Protein AF-A0A6L2Q060-F1 (afdb_monomer_lite)

Radius of gyration: 25.54 Å; chains: 1; bounding box: 63×36×59 Å

Organism: Coptotermes formosanus (NCBI:txid36987)

InterPro domains:
  IPR001849 Pleckstrin homology domain [PF16457] (23-66)

Structure (mmCIF, N/CA/C/O backbone):
data_AF-A0A6L2Q060-F1
#
_entry.id   AF-A0A6L2Q060-F1
#
loop_
_atom_site.group_PDB
_atom_site.id
_atom_site.type_symbol
_atom_site.label_atom_id
_atom_site.label_alt_id
_atom_site.label_comp_id
_atom_site.label_asym_id
_atom_site.label_entity_id
_atom_site.label_seq_id
_atom_site.pdbx_PDB_ins_code
_atom_site.Cartn_x
_atom_site.Cartn_y
_atom_site.Cartn_z
_atom_site.occupancy
_atom_site.B_iso_or_equiv
_atom_site.auth_seq_id
_atom_site.auth_comp_id
_atom_site.auth_asym_id
_atom_site.auth_atom_id
_atom_site.pdbx_PDB_model_num
ATOM 1 N N . MET A 1 1 ? -18.629 -21.836 11.565 1.00 33.31 1 MET A N 1
ATOM 2 C CA . MET A 1 1 ? -17.819 -20.764 10.954 1.00 33.31 1 MET A CA 1
ATOM 3 C C . MET A 1 1 ? -18.350 -19.472 11.546 1.00 33.31 1 MET A C 1
ATOM 5 O O . MET A 1 1 ? -19.387 -18.996 11.113 1.00 33.31 1 MET A O 1
ATOM 9 N N . THR A 1 2 ? -17.767 -19.044 12.663 1.00 30.55 2 THR A N 1
ATOM 10 C CA . THR A 1 2 ? -18.271 -17.930 13.478 1.00 30.55 2 THR A CA 1
ATOM 11 C C . THR A 1 2 ? -17.903 -16.628 12.783 1.00 30.55 2 THR A C 1
ATOM 13 O O . THR A 1 2 ? -16.720 -16.360 12.590 1.00 30.55 2 THR A O 1
ATOM 16 N N . ARG A 1 3 ? -18.904 -15.863 12.344 1.00 37.38 3 ARG A N 1
ATOM 17 C CA . ARG A 1 3 ? -18.705 -14.520 11.801 1.00 37.38 3 ARG A CA 1
ATOM 18 C C . ARG A 1 3 ? -18.615 -13.546 12.977 1.00 37.38 3 ARG A C 1
ATOM 20 O O . ARG A 1 3 ? -19.437 -13.601 13.884 1.00 37.38 3 ARG A O 1
ATOM 27 N N . ILE A 1 4 ? -17.583 -12.710 12.988 1.00 40.44 4 ILE A N 1
ATOM 28 C CA . ILE A 1 4 ? -17.475 -11.554 13.884 1.00 40.44 4 ILE A CA 1
ATOM 29 C C . ILE A 1 4 ? -17.832 -10.349 13.009 1.00 40.44 4 ILE A C 1
ATOM 31 O O . ILE A 1 4 ? -17.289 -10.202 11.918 1.00 40.44 4 ILE A O 1
ATOM 35 N N . GLY A 1 5 ? -18.821 -9.556 13.409 1.00 43.53 5 GLY A N 1
ATOM 36 C CA . GLY A 1 5 ? -19.190 -8.327 12.705 1.00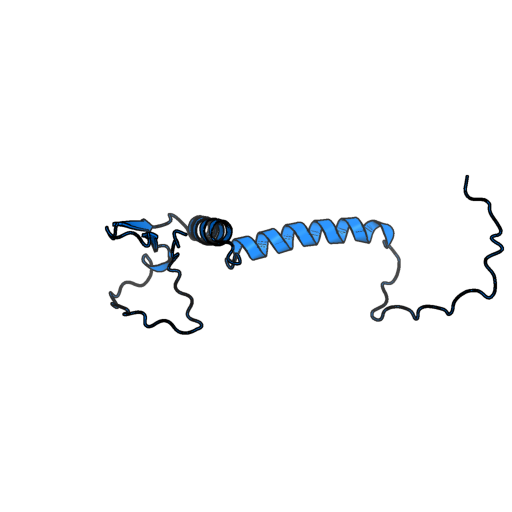 43.53 5 GLY A CA 1
ATOM 37 C C . GLY A 1 5 ? -18.512 -7.135 13.368 1.00 43.53 5 GLY A C 1
ATOM 38 O O . GLY A 1 5 ? -18.599 -6.994 14.586 1.00 43.53 5 GLY A O 1
ATOM 39 N N . VAL A 1 6 ? -17.840 -6.289 12.586 1.00 39.81 6 VAL A N 1
ATOM 40 C CA . VAL A 1 6 ? -17.331 -4.987 13.046 1.00 39.81 6 VAL A CA 1
ATOM 41 C C . VAL A 1 6 ? -18.235 -3.918 12.456 1.00 39.81 6 VAL A C 1
ATOM 43 O O . VAL A 1 6 ? -18.269 -3.739 11.240 1.00 39.81 6 VAL A O 1
ATOM 46 N N . GLU A 1 7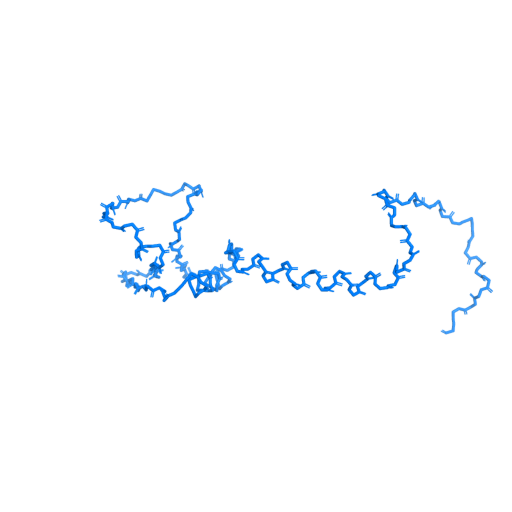 ? -18.996 -3.229 13.302 1.00 49.53 7 GLU A N 1
ATOM 47 C CA . GLU A 1 7 ? -19.812 -2.093 12.875 1.00 49.53 7 GLU A CA 1
ATOM 48 C C . GLU A 1 7 ? -18.971 -0.812 12.925 1.00 49.53 7 GLU A C 1
ATOM 50 O O . GLU A 1 7 ? -18.783 -0.214 13.984 1.00 49.53 7 GLU A O 1
ATOM 55 N N . THR A 1 8 ? -18.467 -0.378 11.769 1.00 39.22 8 THR A N 1
ATOM 56 C CA . THR A 1 8 ? -17.931 0.973 11.567 1.00 39.22 8 THR A CA 1
ATOM 57 C C . THR A 1 8 ? -18.857 1.762 10.654 1.00 39.22 8 THR A C 1
ATOM 59 O O . THR A 1 8 ? -19.342 1.285 9.628 1.00 39.22 8 THR A O 1
ATOM 62 N N . GLY A 1 9 ? -19.144 3.000 11.050 1.00 39.06 9 GLY A N 1
ATOM 63 C CA . GLY A 1 9 ? -20.001 3.907 10.302 1.00 39.06 9 GLY A CA 1
ATOM 64 C C . GLY A 1 9 ? -19.325 4.445 9.045 1.00 39.06 9 GLY A C 1
ATOM 65 O O . GLY A 1 9 ? -18.974 5.617 9.017 1.00 39.06 9 GLY A O 1
ATOM 66 N N . ILE A 1 10 ? -19.210 3.633 7.992 1.00 38.56 10 ILE A N 1
ATOM 67 C CA . ILE A 1 10 ? -19.071 4.117 6.613 1.00 38.56 10 ILE A CA 1
ATOM 68 C C . ILE A 1 10 ? -20.030 3.316 5.732 1.00 38.56 10 ILE A C 1
ATOM 70 O O . ILE A 1 10 ? -19.851 2.139 5.437 1.00 38.56 10 ILE A O 1
ATOM 74 N N . CYS A 1 11 ? -21.105 3.995 5.346 1.00 32.00 11 CYS A N 1
ATOM 75 C CA . CYS A 1 11 ? -22.155 3.489 4.482 1.00 32.00 11 CYS A CA 1
ATOM 76 C C . CYS A 1 11 ? -21.607 3.259 3.068 1.00 32.00 11 CYS A C 1
ATOM 78 O O . CYS A 1 11 ? -21.270 4.222 2.379 1.00 32.00 11 CYS A O 1
ATOM 80 N N . SER A 1 12 ? -21.571 2.005 2.616 1.00 34.66 12 SER A N 1
ATOM 81 C CA . SER A 1 12 ? -21.785 1.630 1.214 1.00 34.66 12 SER A CA 1
ATOM 82 C C . SER A 1 12 ? -22.181 0.154 1.126 1.00 34.66 12 SER A C 1
ATOM 84 O O . SER A 1 12 ? -21.438 -0.720 1.552 1.00 34.66 12 SER A O 1
ATOM 86 N N . CYS A 1 13 ? -23.353 -0.083 0.531 1.00 28.47 13 CYS A N 1
ATOM 87 C CA . CYS A 1 13 ? -23.932 -1.378 0.150 1.00 28.47 13 CYS A CA 1
ATOM 88 C C . CYS A 1 13 ? -24.637 -2.198 1.253 1.00 28.47 13 CYS A C 1
ATOM 90 O O . CYS A 1 13 ? -24.129 -3.189 1.759 1.00 28.47 13 CYS A O 1
ATOM 92 N N . GLY A 1 14 ? -25.901 -1.830 1.493 1.00 30.62 14 GLY A N 1
ATOM 93 C CA . GLY A 1 14 ? -27.027 -2.772 1.455 1.00 30.62 14 GLY A CA 1
ATOM 94 C C . GLY A 1 14 ? -27.071 -3.892 2.493 1.00 30.62 14 GLY A C 1
ATOM 95 O O . GLY A 1 14 ? -27.057 -5.058 2.114 1.00 30.62 14 GLY A O 1
ATOM 96 N N . VAL A 1 15 ? -27.254 -3.540 3.764 1.00 31.11 15 VAL A N 1
ATOM 97 C CA . VAL A 1 15 ? -27.958 -4.371 4.754 1.00 31.11 15 VAL A CA 1
ATOM 98 C C . VAL A 1 15 ? -28.790 -3.404 5.599 1.00 31.11 15 VAL A C 1
ATOM 100 O O . VAL A 1 15 ? -28.297 -2.337 5.953 1.00 31.11 15 VAL A O 1
ATOM 103 N N . ASP A 1 16 ? -30.068 -3.694 5.837 1.00 30.48 16 ASP A N 1
ATOM 104 C CA . ASP A 1 16 ? -30.965 -2.810 6.589 1.00 30.48 16 ASP A CA 1
ATOM 105 C C . ASP A 1 16 ? -30.449 -2.590 8.024 1.00 30.48 16 ASP A C 1
ATOM 107 O O . ASP A 1 16 ? -30.506 -3.488 8.862 1.00 30.48 16 ASP A O 1
ATOM 111 N N . VAL A 1 17 ? -29.951 -1.380 8.315 1.00 41.44 17 VAL A N 1
ATOM 112 C CA . VAL A 1 17 ? -29.429 -0.982 9.634 1.00 41.44 17 VAL A CA 1
ATOM 113 C C . VAL A 1 17 ? -30.373 0.036 10.277 1.00 41.44 17 VAL A C 1
ATOM 115 O O . VAL A 1 17 ? -30.490 1.185 9.840 1.00 41.44 17 VAL A O 1
ATOM 118 N N . LEU A 1 18 ? -31.053 -0.372 11.352 1.00 33.59 18 LEU A N 1
ATOM 119 C CA . LEU A 1 18 ? -31.929 0.496 12.141 1.00 33.59 18 LEU A CA 1
ATOM 120 C C . LEU A 1 18 ? -31.099 1.474 12.994 1.00 33.59 18 LEU A C 1
ATOM 122 O O . LEU A 1 18 ? -30.700 1.192 14.120 1.00 33.59 18 LEU A O 1
ATOM 126 N N . SER A 1 19 ? -30.867 2.670 12.453 1.00 38.06 19 SER A N 1
ATOM 127 C CA . SER A 1 19 ?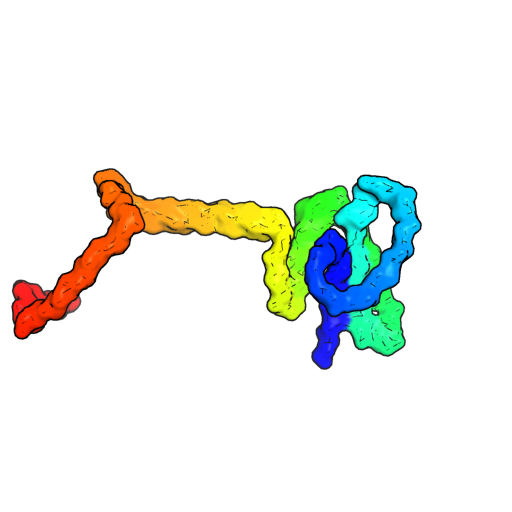 -30.193 3.777 13.138 1.00 38.06 19 SER A CA 1
ATOM 128 C C . SER A 1 19 ? -31.084 4.402 14.227 1.00 38.06 19 SER A C 1
ATOM 130 O O . SER A 1 19 ? -32.017 5.153 13.931 1.00 38.06 19 SER A O 1
ATOM 132 N N . ARG A 1 20 ? -30.784 4.161 15.512 1.00 36.94 20 ARG A N 1
ATOM 133 C CA . ARG A 1 20 ? -31.259 5.031 16.606 1.00 36.94 20 ARG A CA 1
ATOM 134 C C . ARG A 1 20 ? -30.346 6.253 16.703 1.00 36.94 20 ARG A C 1
ATOM 136 O O . ARG A 1 20 ? -29.256 6.193 17.260 1.00 36.94 20 ARG A O 1
ATOM 143 N N . ARG A 1 21 ? -30.813 7.390 16.180 1.00 43.44 21 ARG A N 1
ATOM 144 C CA . ARG A 1 21 ? -30.146 8.691 16.338 1.00 43.44 21 ARG A CA 1
ATOM 145 C C . ARG A 1 21 ? -30.290 9.192 17.779 1.00 43.44 21 ARG A C 1
ATOM 147 O O . ARG A 1 21 ? -31.335 9.728 18.138 1.00 43.44 21 ARG A O 1
ATOM 154 N N . ILE A 1 22 ? -29.231 9.082 18.577 1.00 40.75 22 ILE A N 1
ATOM 155 C CA . ILE A 1 22 ? -29.044 9.887 19.791 1.00 40.75 22 ILE A CA 1
ATOM 156 C C . ILE A 1 22 ? -28.014 10.975 19.482 1.00 40.75 22 ILE A C 1
ATOM 158 O O . ILE A 1 22 ? -26.888 10.715 19.072 1.00 40.75 22 ILE A O 1
ATOM 162 N N . GLY A 1 23 ? -28.453 12.228 19.591 1.00 39.19 23 GLY A N 1
ATOM 163 C CA . GLY A 1 23 ? -27.647 13.399 19.279 1.00 39.19 23 GLY A CA 1
ATOM 164 C C . GLY A 1 23 ? -26.655 13.732 20.391 1.00 39.19 23 GLY A C 1
ATOM 165 O O . GLY A 1 23 ? -27.072 14.142 21.468 1.00 39.19 23 GLY A O 1
ATOM 166 N N . ARG A 1 24 ? -25.352 13.628 20.095 1.00 36.09 24 ARG A N 1
ATOM 167 C CA . ARG A 1 24 ? -24.238 14.396 20.699 1.00 36.09 24 ARG A CA 1
ATOM 168 C C . ARG A 1 24 ? -22.967 14.167 19.857 1.00 36.09 24 ARG A C 1
ATOM 170 O O . ARG A 1 24 ? -22.540 13.041 19.671 1.00 36.09 24 ARG A O 1
ATOM 177 N N . LYS A 1 25 ? -22.408 15.223 19.259 1.00 43.75 25 LYS A N 1
ATOM 178 C CA . LYS A 1 25 ? -21.587 15.147 18.026 1.00 43.75 25 LYS A CA 1
ATOM 179 C C . LYS A 1 25 ? -20.074 14.862 18.174 1.00 43.75 25 LYS A C 1
ATOM 181 O O . LYS A 1 25 ? -19.360 15.138 17.223 1.00 43.75 25 LYS A O 1
ATOM 186 N N . THR A 1 26 ? -19.549 14.340 19.284 1.00 51.12 26 THR A N 1
ATOM 187 C CA . THR A 1 26 ? -18.073 14.173 19.400 1.00 51.12 26 THR A CA 1
ATOM 188 C C . THR A 1 26 ? -17.594 12.839 19.965 1.00 51.12 26 THR A C 1
ATOM 190 O O . THR A 1 26 ? -16.539 12.372 19.568 1.00 51.12 26 THR A O 1
ATOM 193 N N . THR A 1 27 ? -18.354 12.177 20.837 1.00 49.97 27 THR A N 1
ATOM 194 C CA . THR A 1 27 ? -17.893 10.944 21.512 1.00 49.97 27 THR A CA 1
ATOM 195 C C . THR A 1 27 ? -18.287 9.657 20.782 1.00 49.97 27 THR A C 1
ATOM 197 O O . THR A 1 27 ? -17.661 8.624 20.972 1.00 49.97 27 THR A O 1
ATOM 200 N N . HIS A 1 28 ? -19.314 9.704 19.928 1.00 58.94 28 HIS A N 1
ATOM 201 C CA . HIS A 1 28 ? -19.817 8.519 19.221 1.00 58.94 28 HIS A CA 1
ATOM 202 C C . HIS A 1 28 ? -18.961 8.090 18.019 1.00 58.94 28 HIS A C 1
ATOM 204 O O . HIS A 1 28 ? -19.211 7.025 17.473 1.00 58.94 28 HIS A O 1
ATOM 210 N N . GLN A 1 29 ? -17.984 8.895 17.590 1.00 73.50 29 GLN A N 1
ATOM 211 C CA . GLN A 1 29 ? -17.154 8.573 16.419 1.00 73.50 29 GLN A CA 1
ATOM 212 C C . GLN A 1 29 ? -16.064 7.535 16.720 1.00 73.50 29 GLN A C 1
ATOM 214 O O . GLN A 1 29 ? -15.609 6.872 15.801 1.00 73.50 29 GLN A O 1
ATOM 219 N N . LEU A 1 30 ? -15.695 7.370 17.995 1.00 85.38 30 LEU A N 1
ATOM 220 C CA . LEU A 1 30 ? -14.661 6.434 18.457 1.00 85.38 30 LEU A CA 1
ATOM 221 C C . LEU A 1 30 ? -15.246 5.182 19.130 1.00 85.38 30 LEU A C 1
ATOM 223 O O . LEU A 1 30 ? -14.515 4.372 19.698 1.00 85.38 30 LEU A O 1
ATOM 227 N N . ALA A 1 31 ? -16.573 5.050 19.136 1.00 88.75 31 ALA A N 1
ATOM 228 C CA . ALA A 1 31 ? -17.252 3.914 19.736 1.00 88.75 31 ALA A CA 1
ATOM 229 C C . ALA A 1 31 ? -17.450 2.805 18.698 1.00 88.75 31 ALA A C 1
ATOM 231 O O . ALA A 1 31 ? -17.885 3.078 17.581 1.00 88.75 31 ALA A O 1
ATOM 232 N N . PHE A 1 32 ? -17.173 1.561 19.079 1.00 87.06 32 PHE A N 1
ATOM 233 C CA . PHE A 1 32 ? -17.438 0.376 18.264 1.00 87.06 32 PHE A CA 1
ATOM 234 C C . PHE A 1 32 ? -17.921 -0.768 19.152 1.00 87.06 32 PHE A C 1
ATOM 236 O O . PHE A 1 32 ? -17.623 -0.807 20.346 1.00 87.06 32 PHE A O 1
ATOM 243 N N . SER A 1 33 ? -18.674 -1.700 18.575 1.00 87.75 33 SER A N 1
ATOM 244 C CA . SER A 1 33 ? -19.154 -2.885 19.281 1.00 87.75 33 SER A CA 1
ATOM 245 C C . SER A 1 33 ? -18.723 -4.143 18.548 1.00 87.75 33 SER A C 1
ATOM 247 O O . SER A 1 33 ? -18.710 -4.180 17.316 1.00 87.75 33 SER A O 1
ATOM 249 N N . LEU A 1 34 ? -18.365 -5.173 19.308 1.00 86.56 34 LEU A N 1
ATOM 250 C CA . LEU A 1 34 ? -18.092 -6.503 18.783 1.00 86.56 34 LEU A CA 1
ATOM 251 C C . LEU A 1 34 ? -19.295 -7.385 19.054 1.00 86.56 34 LEU A C 1
ATOM 253 O O . LEU A 1 34 ? -19.654 -7.616 20.209 1.00 86.56 34 LEU A O 1
ATOM 257 N N . THR A 1 35 ? -19.894 -7.898 17.987 1.00 85.62 35 THR A N 1
ATOM 258 C CA . THR A 1 35 ? -21.006 -8.841 18.076 1.00 85.62 35 THR A CA 1
ATOM 259 C C . THR A 1 35 ? -20.554 -10.211 17.589 1.00 85.62 35 THR A C 1
ATOM 261 O O . THR A 1 35 ? -19.939 -10.357 16.527 1.00 85.62 35 THR A O 1
ATOM 264 N N . LEU A 1 36 ? -20.826 -11.228 18.406 1.00 78.44 36 LEU A N 1
ATOM 265 C CA . LEU A 1 36 ? -20.654 -12.626 18.030 1.00 78.44 36 LEU A CA 1
ATOM 266 C C . LEU A 1 36 ? -21.982 -13.166 17.507 1.00 78.44 36 LEU A C 1
ATOM 268 O O . LEU A 1 36 ? -23.023 -12.972 18.129 1.00 78.44 36 LEU A O 1
ATOM 272 N N . ASP A 1 37 ? -21.924 -13.919 16.414 1.00 71.06 37 ASP A N 1
ATOM 273 C CA . ASP A 1 37 ? -23.081 -14.544 15.752 1.00 71.06 37 ASP A CA 1
ATOM 274 C C . ASP A 1 37 ? -23.619 -15.782 16.524 1.00 71.06 37 ASP A C 1
ATOM 276 O O . ASP A 1 37 ? -24.028 -16.789 15.947 1.00 71.06 37 ASP A O 1
ATOM 280 N N . SER A 1 38 ? -23.520 -15.762 17.858 1.00 68.38 38 SER A N 1
ATOM 281 C CA . SER A 1 38 ? -23.890 -16.854 18.766 1.00 68.38 38 SER A CA 1
ATOM 282 C C . SER A 1 38 ? -25.338 -16.712 19.255 1.00 68.38 38 SER A C 1
ATOM 284 O O . SER A 1 38 ? -25.883 -15.614 19.308 1.00 68.38 38 SER A O 1
ATOM 286 N N . VAL A 1 39 ? -25.954 -17.832 19.656 1.00 60.03 39 VAL A N 1
ATOM 287 C CA . VAL A 1 39 ? -27.347 -17.896 20.154 1.00 60.03 39 VAL A CA 1
ATOM 288 C C . VAL A 1 39 ? -27.571 -16.998 21.381 1.00 60.03 39 VAL A C 1
ATOM 290 O O . VAL A 1 39 ? -28.675 -16.502 21.594 1.00 60.03 39 VAL A O 1
ATOM 293 N N . GLU A 1 40 ? -26.520 -16.738 22.156 1.00 63.38 40 GLU A N 1
ATOM 294 C CA . GLU A 1 40 ? -26.500 -15.690 23.172 1.00 63.38 40 GLU A CA 1
ATOM 295 C C . GLU A 1 40 ? -25.813 -14.462 22.570 1.00 63.38 40 GLU A C 1
ATOM 297 O O . GLU A 1 40 ? -24.595 -14.449 22.371 1.00 63.38 40 GLU A O 1
ATOM 302 N N . VAL A 1 41 ? -26.613 -13.449 22.231 1.00 63.47 41 VAL A N 1
ATOM 303 C CA . VAL A 1 41 ? -26.137 -12.170 21.694 1.00 63.47 41 VAL A CA 1
ATOM 304 C C . VAL A 1 41 ? -25.459 -11.405 22.825 1.00 63.47 41 VAL A C 1
ATOM 306 O O . VAL A 1 41 ? -26.091 -10.641 23.553 1.00 63.47 41 VAL A O 1
ATOM 309 N N . THR A 1 42 ? -24.167 -11.649 23.005 1.00 73.19 42 THR A N 1
ATOM 310 C CA . THR A 1 42 ? -23.306 -10.831 23.853 1.00 73.19 42 THR A CA 1
ATOM 311 C C . THR A 1 42 ? -22.566 -9.851 22.950 1.00 73.19 42 THR A C 1
ATOM 313 O O . THR A 1 42 ? -21.714 -10.233 22.148 1.00 73.19 42 THR A O 1
ATOM 316 N N . SER A 1 43 ? -22.959 -8.579 23.018 1.00 81.19 43 SER A N 1
ATOM 317 C CA . SER A 1 43 ? -22.223 -7.482 22.395 1.00 81.19 43 SER A CA 1
ATOM 318 C C . SER A 1 43 ? -21.211 -6.929 23.391 1.00 81.19 43 SER A C 1
ATOM 320 O O . SER A 1 43 ? -21.491 -6.840 24.590 1.00 81.19 43 SER A O 1
ATOM 322 N N . LEU A 1 44 ? -20.028 -6.567 22.904 1.00 86.31 44 LEU A N 1
ATOM 323 C CA . LEU A 1 44 ? -19.005 -5.920 23.712 1.00 86.31 44 LEU A CA 1
ATOM 324 C C . LEU A 1 44 ? -18.744 -4.521 23.171 1.00 86.31 44 LEU A C 1
ATOM 326 O O . LEU A 1 44 ? -18.196 -4.369 22.082 1.00 86.31 44 LEU A O 1
ATOM 330 N N . ASP A 1 45 ? -19.149 -3.519 23.946 1.00 89.56 45 ASP A N 1
ATOM 331 C CA . ASP A 1 45 ? -19.079 -2.117 23.554 1.00 89.56 45 ASP A CA 1
ATOM 332 C C . ASP A 1 45 ? -17.778 -1.482 24.045 1.00 89.56 45 ASP A C 1
ATOM 334 O O . ASP A 1 45 ? -17.440 -1.532 25.231 1.00 89.56 45 ASP A O 1
ATOM 338 N N . PHE A 1 46 ? -17.068 -0.838 23.127 1.00 88.75 46 PHE A N 1
ATOM 339 C CA . PHE A 1 46 ? -15.816 -0.147 23.383 1.00 88.75 46 PHE A CA 1
ATOM 340 C C . PHE A 1 46 ? -15.904 1.311 22.946 1.00 88.75 46 PHE A C 1
ATOM 342 O O . PHE A 1 46 ? -16.644 1.673 22.031 1.00 88.75 46 PHE A O 1
ATOM 349 N N . VAL A 1 47 ? -15.100 2.152 23.593 1.00 90.19 47 VAL A N 1
ATOM 350 C CA . VAL A 1 47 ? -14.838 3.527 23.165 1.00 90.19 47 VAL A CA 1
ATOM 351 C C . VAL A 1 47 ? -13.330 3.693 23.126 1.00 90.19 47 VAL A C 1
ATOM 353 O O . VAL A 1 47 ? -12.672 3.596 24.164 1.00 90.19 47 VAL A O 1
ATOM 356 N N . ALA A 1 48 ? -12.781 3.894 21.932 1.00 90.06 48 ALA A N 1
ATOM 357 C CA . ALA A 1 48 ? -11.358 4.127 21.769 1.00 90.06 48 ALA A CA 1
ATOM 358 C C . ALA A 1 48 ? -10.958 5.480 22.396 1.00 90.06 48 ALA A C 1
ATOM 360 O O . ALA A 1 48 ? -11.746 6.431 22.374 1.00 90.06 48 ALA A O 1
ATOM 361 N N . PRO A 1 49 ? -9.748 5.576 22.973 1.00 89.94 49 PRO A N 1
ATOM 362 C CA . PRO A 1 49 ? -9.251 6.808 23.584 1.00 89.94 49 PRO A CA 1
ATOM 363 C C . PRO A 1 49 ? -8.939 7.903 22.554 1.00 89.94 49 PRO A C 1
ATOM 365 O O . PRO A 1 49 ? -9.042 9.086 22.878 1.00 89.94 49 PRO A O 1
ATOM 368 N N . ASP A 1 50 ? -8.585 7.515 21.329 1.00 89.50 50 ASP A N 1
ATOM 369 C CA . ASP A 1 50 ? -8.248 8.393 20.213 1.00 89.50 50 ASP A CA 1
ATOM 370 C C . ASP A 1 50 ? -8.536 7.704 18.862 1.00 89.50 50 ASP A C 1
ATOM 372 O O . ASP A 1 50 ? -8.907 6.526 18.810 1.00 89.50 50 ASP A O 1
ATOM 376 N N . GLU A 1 51 ? -8.419 8.474 17.777 1.00 90.06 51 GLU A N 1
ATOM 377 C CA . GLU A 1 51 ? -8.695 8.041 16.398 1.00 90.06 51 GLU A CA 1
ATOM 378 C C . GLU A 1 51 ? -7.701 6.981 15.907 1.00 90.06 51 GLU A C 1
ATOM 380 O O . GLU A 1 51 ? -8.112 6.010 15.284 1.00 90.06 51 GLU A O 1
ATOM 385 N N . GLN A 1 52 ? -6.420 7.094 16.266 1.00 91.69 52 GLN A N 1
ATOM 386 C CA . GLN A 1 52 ? -5.401 6.119 15.869 1.00 91.69 52 GLN A CA 1
ATOM 387 C C . GLN A 1 52 ? -5.683 4.739 16.477 1.00 91.69 52 GLN A C 1
ATOM 389 O O . GLN A 1 52 ? -5.632 3.717 15.794 1.00 91.69 52 GLN A O 1
ATOM 394 N N . VAL A 1 53 ? -6.027 4.689 17.765 1.00 93.06 53 VAL A N 1
ATOM 395 C CA . VAL A 1 53 ? -6.383 3.437 18.435 1.00 93.06 53 VAL A CA 1
ATOM 396 C C . VAL A 1 53 ? -7.665 2.854 17.838 1.00 93.06 53 VAL A C 1
ATOM 398 O O . VAL A 1 53 ? -7.748 1.640 17.659 1.00 93.06 53 VAL A O 1
ATOM 401 N N . PHE A 1 54 ? -8.653 3.688 17.505 1.00 92.56 54 PHE A N 1
ATOM 402 C CA . PHE A 1 54 ? -9.860 3.241 16.805 1.00 92.56 54 PHE A CA 1
ATOM 403 C C . PHE A 1 54 ? -9.532 2.589 15.452 1.00 92.56 54 PHE A C 1
ATOM 405 O O . PHE A 1 54 ? -9.992 1.479 15.169 1.00 92.56 54 PHE A O 1
ATOM 412 N N . ASP A 1 55 ? -8.691 3.241 14.656 1.00 92.44 55 ASP A N 1
ATOM 413 C CA . ASP A 1 55 ? -8.236 2.764 13.352 1.00 92.44 55 ASP A CA 1
ATOM 414 C C . ASP A 1 55 ? -7.517 1.411 13.470 1.00 92.44 55 ASP A C 1
ATOM 416 O O . ASP A 1 55 ? -7.881 0.452 12.788 1.00 92.44 55 ASP A O 1
ATOM 420 N N . TYR A 1 56 ? -6.596 1.263 14.428 1.00 94.12 56 TYR A N 1
ATOM 421 C CA . TYR A 1 56 ? -5.909 -0.009 14.679 1.00 94.12 56 TYR A CA 1
ATOM 422 C C . TYR A 1 56 ? -6.836 -1.135 15.133 1.00 94.12 56 TYR A C 1
ATOM 424 O O . TYR A 1 56 ? -6.660 -2.281 14.713 1.00 94.12 56 TYR A O 1
ATOM 432 N N . TRP A 1 57 ? -7.830 -0.845 15.977 1.00 94.12 57 TRP A N 1
ATOM 433 C CA . TRP A 1 57 ? -8.808 -1.857 16.377 1.00 94.12 57 TRP A CA 1
ATOM 434 C C . TRP A 1 57 ? -9.640 -2.320 15.186 1.00 94.12 57 TRP A C 1
ATOM 436 O O . TRP A 1 57 ? -9.759 -3.521 14.944 1.00 94.12 57 TRP A O 1
ATOM 446 N N . THR A 1 58 ? -10.209 -1.378 14.438 1.00 91.06 58 THR A N 1
ATOM 447 C CA . THR A 1 58 ? -11.112 -1.691 13.327 1.00 91.06 58 THR A CA 1
ATOM 448 C C . THR A 1 58 ? -10.387 -2.427 12.204 1.00 91.06 58 THR A C 1
ATOM 450 O O . THR A 1 58 ? -10.887 -3.448 11.726 1.00 91.06 58 THR A O 1
ATOM 453 N N . ASP A 1 59 ? -9.173 -2.007 11.851 1.00 93.62 59 ASP A N 1
ATOM 454 C CA . ASP A 1 59 ? -8.350 -2.702 10.865 1.00 93.62 59 ASP A CA 1
ATOM 455 C C . ASP A 1 59 ? -7.831 -4.047 11.360 1.00 93.62 59 ASP A C 1
ATOM 457 O O . ASP A 1 59 ? -7.877 -5.026 10.615 1.00 93.62 59 ASP A O 1
ATOM 461 N N . GLY A 1 60 ? -7.409 -4.140 12.622 1.00 94.06 60 GLY A N 1
ATOM 462 C CA . GLY A 1 60 ? -6.970 -5.400 13.214 1.00 94.06 60 GLY A CA 1
ATOM 463 C C . GLY A 1 60 ? -8.071 -6.459 13.179 1.00 94.06 60 GLY A C 1
ATOM 464 O O . GLY A 1 60 ? -7.831 -7.601 12.785 1.00 94.06 60 GLY A O 1
ATOM 465 N N . ILE A 1 61 ? -9.307 -6.085 13.520 1.00 91.69 61 ILE A N 1
ATOM 466 C CA . ILE A 1 61 ? -10.432 -7.022 13.463 1.00 91.69 61 ILE A CA 1
ATOM 467 C C . ILE A 1 61 ? -10.819 -7.330 12.009 1.00 91.69 61 ILE A C 1
ATOM 469 O O . ILE A 1 61 ? -11.080 -8.491 11.692 1.00 91.69 61 ILE A O 1
ATOM 473 N N . ASN A 1 62 ? -10.797 -6.345 11.104 1.00 91.62 62 ASN A N 1
ATOM 474 C CA . ASN A 1 62 ? -10.998 -6.594 9.674 1.00 91.62 62 ASN A CA 1
ATOM 475 C C . ASN A 1 62 ? -9.975 -7.599 9.127 1.00 91.62 62 ASN A C 1
ATOM 477 O O . ASN A 1 62 ? -10.365 -8.543 8.442 1.00 91.62 62 ASN A O 1
ATOM 481 N N . ALA A 1 63 ? -8.701 -7.474 9.498 1.00 93.81 63 ALA A N 1
ATOM 482 C CA . ALA A 1 63 ? -7.653 -8.409 9.106 1.00 93.81 63 ALA A CA 1
ATOM 483 C C . ALA A 1 63 ? -7.902 -9.825 9.653 1.00 93.81 63 ALA A C 1
ATOM 485 O O . ALA A 1 63 ? -7.776 -10.799 8.909 1.00 93.81 63 ALA A O 1
ATOM 486 N N . LEU A 1 64 ? -8.327 -9.957 10.917 1.00 92.81 64 LEU A N 1
ATOM 487 C CA . LEU A 1 64 ? -8.696 -11.253 11.509 1.00 92.81 64 LEU A CA 1
ATOM 488 C C . LEU A 1 64 ? -9.884 -11.914 10.797 1.00 92.81 64 LEU A C 1
ATOM 490 O O . LEU A 1 64 ? -9.972 -13.141 10.740 1.00 92.81 64 LEU A O 1
ATOM 494 N N . LEU A 1 65 ? -10.785 -11.108 10.240 1.00 89.69 65 LEU A N 1
ATOM 495 C CA . LEU A 1 65 ? -11.928 -11.558 9.449 1.00 89.69 65 LEU A CA 1
ATOM 496 C C . LEU A 1 65 ? -11.588 -11.837 7.979 1.00 89.69 65 LEU A C 1
ATOM 498 O O . LEU A 1 65 ? -12.438 -12.342 7.246 1.00 89.69 65 LEU A O 1
ATOM 502 N N . GLY A 1 66 ? -10.366 -11.519 7.543 1.00 90.44 66 GLY A N 1
ATOM 503 C CA . GLY A 1 66 ? -9.951 -11.589 6.142 1.00 90.44 66 GLY A CA 1
ATOM 504 C C . GLY A 1 66 ? -10.520 -10.465 5.269 1.00 90.44 66 GLY A C 1
ATOM 505 O O . GLY A 1 66 ? -10.458 -10.550 4.043 1.00 90.44 66 GLY A O 1
ATOM 506 N N . ASN A 1 67 ? -11.078 -9.422 5.881 1.00 91.19 67 ASN A N 1
ATOM 507 C CA . ASN A 1 67 ? -11.533 -8.220 5.198 1.00 91.19 67 ASN A CA 1
ATOM 508 C C . ASN A 1 67 ? -10.361 -7.267 4.943 1.00 91.19 67 ASN A C 1
ATOM 510 O O . ASN A 1 67 ? -9.311 -7.329 5.584 1.00 91.19 67 ASN A O 1
ATOM 514 N N . LYS A 1 68 ? -10.558 -6.341 4.003 1.00 91.69 68 LYS A N 1
ATOM 515 C CA . LYS A 1 68 ? -9.583 -5.288 3.724 1.00 91.69 68 LYS A CA 1
ATOM 516 C C . LYS A 1 68 ? -9.530 -4.292 4.893 1.00 91.69 68 LYS A C 1
ATOM 518 O O . LYS A 1 68 ? -10.573 -3.892 5.400 1.00 91.69 68 LYS A O 1
ATOM 523 N N . MET A 1 69 ? -8.321 -3.881 5.266 1.00 92.12 69 MET A N 1
ATOM 524 C CA . MET A 1 69 ? -8.065 -2.756 6.172 1.00 92.12 69 MET A CA 1
ATOM 525 C C . MET A 1 69 ? -8.313 -1.437 5.423 1.00 92.12 69 MET A C 1
ATOM 527 O O . MET A 1 69 ? -7.874 -1.292 4.278 1.00 92.12 69 MET A O 1
ATOM 531 N N . LEU A 1 70 ? -9.076 -0.522 6.017 1.00 87.69 70 LEU A N 1
ATOM 532 C CA . LEU A 1 70 ? -9.613 0.669 5.343 1.00 87.69 70 LEU A CA 1
ATOM 533 C C . LEU A 1 70 ? -9.310 1.976 6.080 1.00 87.69 70 LEU A C 1
ATOM 535 O O . LEU A 1 70 ? -9.711 3.031 5.588 1.00 87.69 70 LEU A O 1
ATOM 539 N N . SER A 1 71 ? -8.665 1.923 7.246 1.00 92.25 71 SER A N 1
ATOM 540 C CA . SER A 1 71 ? -8.378 3.137 8.000 1.00 92.25 71 SER A CA 1
ATOM 541 C C . SER A 1 71 ? -7.331 4.022 7.328 1.00 92.25 71 SER A C 1
ATOM 543 O O . SER A 1 71 ? -6.550 3.587 6.472 1.00 92.25 71 SER A O 1
ATOM 545 N N . LYS A 1 72 ? -7.296 5.278 7.776 1.00 92.69 72 LYS A N 1
ATOM 546 C CA . LYS A 1 72 ? -6.289 6.246 7.354 1.00 92.69 72 LYS A CA 1
ATOM 547 C C . LYS A 1 72 ? -4.898 5.842 7.840 1.00 92.69 72 LYS A C 1
ATOM 549 O O . LYS A 1 72 ? -3.933 6.018 7.103 1.00 92.69 72 LYS A O 1
ATOM 554 N N . GLU A 1 73 ? -4.789 5.282 9.044 1.00 94.00 73 GLU A N 1
ATOM 555 C CA . GLU A 1 73 ? -3.503 4.820 9.576 1.00 94.00 73 GLU A CA 1
ATOM 556 C C . GLU A 1 73 ? -2.900 3.705 8.715 1.00 94.00 73 GLU A C 1
ATOM 558 O O . GLU A 1 73 ? -1.720 3.772 8.380 1.00 94.00 73 GLU A O 1
ATOM 563 N N . THR A 1 74 ? -3.711 2.753 8.238 1.00 94.94 74 THR A N 1
ATOM 564 C CA . THR A 1 74 ? -3.231 1.734 7.289 1.00 94.94 74 THR A CA 1
ATOM 565 C C . THR A 1 74 ? -2.730 2.353 5.983 1.00 94.94 74 THR A C 1
ATOM 567 O O . THR A 1 74 ? -1.711 1.915 5.449 1.00 94.94 74 THR A O 1
ATOM 570 N N . GLU A 1 75 ? -3.431 3.352 5.441 1.00 95.88 75 GLU A N 1
ATOM 571 C CA . GLU A 1 75 ? -3.004 4.042 4.217 1.00 95.88 75 GLU A CA 1
ATOM 572 C C . GLU A 1 75 ? -1.677 4.787 4.421 1.00 95.88 75 GLU A C 1
ATOM 574 O O . GLU A 1 75 ? -0.763 4.634 3.609 1.00 95.88 75 GLU A O 1
ATOM 579 N N . ASN A 1 76 ? -1.536 5.514 5.533 1.00 96.69 76 ASN A N 1
ATOM 580 C CA . ASN A 1 76 ? -0.313 6.238 5.889 1.00 96.69 76 ASN A CA 1
ATOM 581 C C . ASN A 1 76 ? 0.883 5.291 6.075 1.00 96.69 76 ASN A C 1
ATOM 583 O O . ASN A 1 76 ? 1.982 5.559 5.575 1.00 96.69 76 ASN A O 1
ATOM 587 N N . ASP A 1 77 ? 0.679 4.183 6.791 1.00 96.00 77 ASP A N 1
ATOM 588 C CA . ASP A 1 77 ? 1.714 3.176 7.021 1.00 96.00 77 ASP A CA 1
ATOM 589 C C . ASP A 1 77 ? 2.134 2.534 5.695 1.00 96.00 77 ASP A C 1
ATOM 591 O O . ASP A 1 77 ? 3.327 2.408 5.403 1.00 96.00 77 ASP A O 1
ATOM 595 N N . LEU A 1 78 ? 1.162 2.190 4.844 1.00 96.69 78 LEU A N 1
ATOM 596 C CA . LEU A 1 78 ? 1.416 1.633 3.520 1.00 96.69 78 LEU A CA 1
ATOM 597 C C . LEU A 1 78 ? 2.208 2.606 2.639 1.00 96.69 78 LEU A C 1
ATOM 599 O O . LEU A 1 78 ? 3.199 2.203 2.029 1.00 96.69 78 LEU A O 1
ATOM 603 N N . GLU A 1 79 ? 1.806 3.875 2.582 1.00 97.31 79 GLU A N 1
ATOM 604 C CA . GLU A 1 79 ? 2.512 4.908 1.822 1.00 97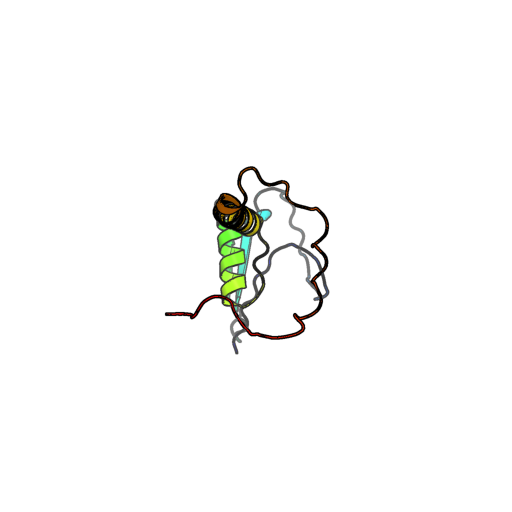.31 79 GLU A CA 1
ATOM 605 C C . GLU A 1 79 ? 3.952 5.069 2.317 1.00 97.31 79 GLU A C 1
ATOM 607 O O . GLU A 1 79 ? 4.888 5.087 1.515 1.00 97.31 79 GLU A O 1
ATOM 612 N N . THR A 1 80 ? 4.149 5.128 3.634 1.00 96.94 80 THR A N 1
ATOM 613 C CA . THR A 1 80 ? 5.473 5.289 4.244 1.00 96.94 80 THR A CA 1
ATOM 614 C C . THR A 1 80 ? 6.397 4.128 3.882 1.00 96.94 80 THR A C 1
ATOM 616 O O . THR A 1 80 ? 7.529 4.343 3.431 1.00 96.94 80 THR A O 1
ATOM 619 N N . LEU A 1 81 ? 5.911 2.893 4.029 1.00 97.81 81 LEU A N 1
ATOM 620 C CA . LEU A 1 81 ? 6.678 1.684 3.730 1.00 97.81 81 LEU A CA 1
ATOM 621 C C . LEU A 1 81 ? 7.003 1.574 2.236 1.00 97.81 81 LEU A C 1
ATOM 623 O O . LEU A 1 81 ? 8.156 1.329 1.871 1.00 97.81 81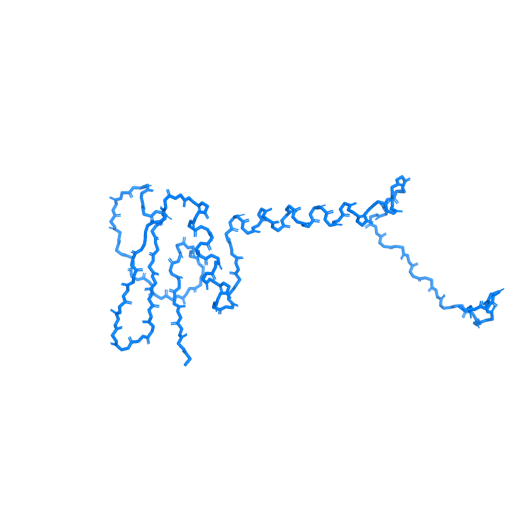 LEU A O 1
ATOM 627 N N . LEU A 1 82 ? 6.015 1.805 1.368 1.00 97.69 82 LEU A N 1
ATOM 628 C CA . LEU A 1 82 ? 6.204 1.745 -0.081 1.00 97.69 82 LEU A CA 1
ATOM 629 C C . LEU A 1 82 ? 7.117 2.861 -0.589 1.00 97.69 82 LEU A C 1
ATOM 631 O O . LEU A 1 82 ? 7.959 2.615 -1.449 1.00 97.69 82 L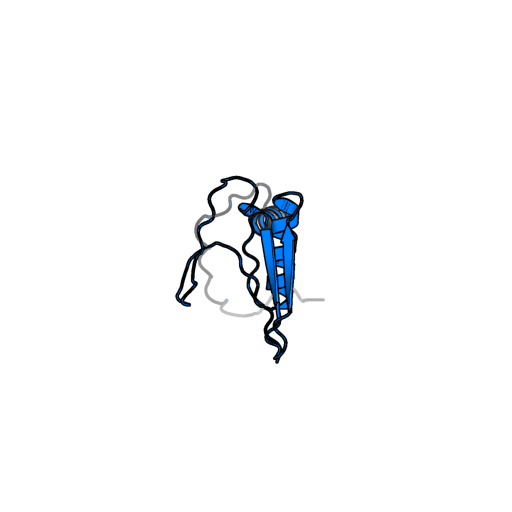EU A O 1
ATOM 635 N N . SER A 1 83 ? 6.998 4.075 -0.048 1.00 97.25 83 SER A N 1
ATOM 636 C CA . SER A 1 83 ? 7.857 5.205 -0.414 1.00 97.25 83 SER A CA 1
ATOM 637 C C . SER A 1 83 ? 9.327 4.879 -0.167 1.00 97.25 83 SER A C 1
ATOM 639 O O . SER A 1 83 ? 10.177 5.157 -1.014 1.00 97.25 83 SER A O 1
ATOM 641 N N . MET A 1 84 ? 9.636 4.260 0.975 1.00 97.38 84 MET A N 1
ATOM 642 C CA . MET A 1 84 ? 10.995 3.828 1.288 1.00 97.38 84 MET A CA 1
ATOM 643 C C . MET A 1 84 ? 11.473 2.712 0.347 1.00 97.38 84 MET A C 1
ATOM 645 O O . MET A 1 84 ? 12.575 2.823 -0.188 1.00 97.38 84 MET A O 1
ATOM 649 N N . ASP A 1 85 ? 10.661 1.674 0.108 1.00 97.00 85 ASP A N 1
ATOM 650 C CA . ASP A 1 85 ? 11.037 0.554 -0.773 1.00 97.00 85 ASP A CA 1
ATOM 651 C C . ASP A 1 85 ? 11.321 1.029 -2.204 1.00 97.00 85 ASP A C 1
ATOM 653 O O . ASP A 1 85 ? 12.350 0.695 -2.791 1.00 97.00 85 ASP A O 1
ATOM 657 N N . ILE A 1 86 ? 10.451 1.884 -2.748 1.00 95.94 86 ILE A N 1
ATOM 658 C CA . ILE A 1 86 ? 10.614 2.449 -4.091 1.00 95.94 86 ILE A CA 1
ATOM 659 C C . ILE A 1 86 ? 11.888 3.292 -4.164 1.00 95.94 86 ILE A C 1
ATOM 661 O O . ILE A 1 86 ? 12.664 3.134 -5.104 1.00 95.94 86 ILE A O 1
ATOM 665 N N . LYS A 1 87 ? 12.152 4.150 -3.170 1.00 94.50 87 LYS A N 1
ATOM 666 C CA . LYS A 1 87 ? 13.382 4.959 -3.137 1.00 94.50 87 LYS A CA 1
ATOM 667 C C . LYS A 1 87 ? 14.638 4.092 -3.145 1.00 94.50 87 LYS A C 1
ATOM 669 O O . LYS A 1 87 ? 15.574 4.429 -3.859 1.00 94.50 87 LYS A O 1
ATOM 674 N N . LEU A 1 88 ? 14.652 2.981 -2.404 1.00 96.12 88 LEU A N 1
ATOM 675 C CA . LEU A 1 88 ? 15.785 2.051 -2.397 1.00 96.12 88 LEU A CA 1
ATOM 676 C C . LEU A 1 88 ? 15.998 1.401 -3.769 1.00 96.12 88 LEU A C 1
ATOM 678 O O . LEU A 1 88 ? 17.133 1.321 -4.226 1.00 96.12 88 LEU A O 1
ATOM 682 N N . ARG A 1 89 ? 14.922 0.995 -4.455 1.00 92.25 89 ARG A N 1
ATOM 683 C CA . ARG A 1 89 ? 15.011 0.438 -5.818 1.00 92.25 89 ARG A CA 1
ATOM 684 C C . ARG A 1 89 ? 15.467 1.460 -6.857 1.00 92.25 89 ARG A C 1
ATOM 686 O O . ARG A 1 89 ? 16.079 1.085 -7.849 1.00 92.25 89 ARG A O 1
ATOM 693 N N . LEU A 1 90 ? 15.159 2.738 -6.649 1.00 93.69 90 LEU A N 1
ATOM 694 C CA . LEU A 1 90 ? 15.546 3.816 -7.559 1.00 93.69 90 LEU A CA 1
ATOM 695 C C . LEU A 1 90 ? 17.000 4.274 -7.388 1.00 93.69 90 LEU A C 1
ATOM 697 O O . LEU A 1 90 ? 17.464 5.052 -8.218 1.00 93.69 90 LEU A O 1
ATOM 701 N N . LEU A 1 91 ? 17.733 3.783 -6.380 1.00 94.94 91 LEU A N 1
ATOM 702 C CA . LEU A 1 91 ? 19.162 4.089 -6.231 1.00 94.94 91 LEU A CA 1
ATOM 703 C C . LEU A 1 91 ? 19.978 3.636 -7.453 1.00 94.94 91 LEU A C 1
ATOM 705 O O . LEU A 1 91 ? 20.888 4.342 -7.871 1.00 94.94 91 LEU A O 1
ATOM 709 N N . ASP A 1 92 ? 19.607 2.518 -8.085 1.00 90.12 92 ASP A N 1
ATOM 710 C CA . ASP A 1 92 ? 20.275 2.018 -9.299 1.00 90.12 92 ASP A CA 1
ATOM 711 C C . ASP A 1 92 ? 20.015 2.890 -10.542 1.00 90.12 92 ASP A C 1
ATOM 713 O O . ASP A 1 92 ? 20.736 2.801 -11.535 1.00 90.12 92 ASP A O 1
ATOM 717 N N . ALA A 1 93 ? 18.979 3.730 -10.499 1.00 88.88 93 ALA A N 1
ATOM 718 C CA . ALA A 1 93 ? 18.586 4.634 -11.577 1.00 88.88 93 ALA A CA 1
ATOM 719 C C . ALA A 1 93 ? 18.964 6.099 -11.283 1.00 88.88 93 ALA A C 1
ATOM 721 O O . ALA A 1 93 ? 18.485 7.011 -11.961 1.00 88.88 93 ALA A O 1
ATOM 722 N N . GLU A 1 94 ? 19.803 6.353 -10.274 1.00 90.38 94 GLU A N 1
ATOM 723 C CA . GLU A 1 94 ? 20.210 7.708 -9.909 1.00 90.38 94 GLU A CA 1
ATOM 724 C C . GLU A 1 94 ? 20.959 8.397 -11.067 1.00 90.38 94 GLU A C 1
ATOM 726 O O . GLU A 1 94 ? 21.933 7.880 -11.613 1.00 90.38 94 GLU A O 1
ATOM 731 N N . GLY A 1 95 ? 20.490 9.588 -11.458 1.00 88.38 95 GLY A N 1
ATOM 732 C CA . GLY A 1 95 ? 21.071 10.367 -12.558 1.00 88.38 95 GLY A CA 1
ATOM 733 C C . GLY A 1 95 ? 20.659 9.917 -13.966 1.00 88.38 95 GLY A C 1
ATOM 734 O O . GLY A 1 95 ? 21.151 10.486 -14.940 1.00 88.38 95 GLY A O 1
ATOM 735 N N . VAL A 1 96 ? 19.758 8.936 -14.086 1.00 91.00 96 VAL A N 1
ATOM 736 C CA . VAL A 1 96 ? 19.170 8.497 -15.359 1.00 91.00 96 VAL A CA 1
ATOM 737 C C . VAL A 1 96 ? 17.770 9.092 -15.513 1.00 91.00 96 VAL A C 1
ATOM 739 O O . VAL A 1 96 ? 16.954 9.034 -14.593 1.00 91.00 96 VAL A O 1
ATOM 742 N N . ASP A 1 97 ? 17.467 9.634 -16.693 1.00 90.00 97 ASP A N 1
ATOM 743 C CA . ASP A 1 97 ? 16.115 10.095 -17.011 1.00 90.00 97 ASP A CA 1
ATOM 744 C C . ASP A 1 97 ? 15.167 8.896 -17.149 1.00 90.00 97 ASP A C 1
ATOM 746 O O . ASP A 1 97 ? 15.312 8.065 -18.049 1.00 90.00 97 ASP A O 1
ATOM 750 N N . ILE A 1 98 ? 14.179 8.810 -16.256 1.00 88.81 98 ILE A N 1
ATOM 751 C CA . ILE A 1 98 ? 13.173 7.744 -16.280 1.00 88.81 98 ILE A CA 1
ATOM 752 C C . ILE A 1 98 ? 12.154 8.055 -17.391 1.00 88.81 98 ILE A C 1
ATOM 754 O O . ILE A 1 98 ? 11.452 9.072 -17.307 1.00 88.81 98 ILE A O 1
ATOM 758 N N . PRO A 1 99 ? 12.042 7.209 -18.433 1.00 91.50 99 PRO A N 1
ATOM 759 C CA . PRO A 1 99 ? 11.089 7.435 -19.512 1.00 91.50 99 PRO A CA 1
ATOM 760 C C . PRO A 1 99 ? 9.648 7.290 -19.003 1.00 91.50 99 PRO A C 1
ATOM 762 O O . PRO A 1 99 ? 9.366 6.472 -18.129 1.00 91.50 99 PRO A O 1
ATOM 765 N N . GLN A 1 100 ? 8.728 8.087 -19.556 1.00 92.00 100 GLN A N 1
ATOM 766 C CA . GLN A 1 100 ? 7.301 8.021 -19.198 1.00 92.00 100 GLN A CA 1
ATOM 767 C C . GLN A 1 100 ? 6.620 6.772 -19.764 1.00 92.00 100 GLN A C 1
ATOM 769 O O . GLN A 1 100 ? 5.781 6.168 -19.101 1.00 92.00 100 GLN A O 1
ATOM 774 N N . ASP A 1 101 ? 7.015 6.381 -20.974 1.00 94.44 101 ASP A N 1
ATOM 775 C CA . ASP A 1 101 ? 6.529 5.182 -21.641 1.00 94.44 101 ASP A CA 1
ATOM 776 C C . ASP A 1 101 ? 7.594 4.078 -21.587 1.00 94.44 101 ASP A C 1
ATOM 778 O O . ASP A 1 101 ? 8.791 4.364 -21.722 1.00 94.44 101 ASP A O 1
ATOM 782 N N . PRO A 1 102 ? 7.193 2.805 -21.422 1.00 92.06 102 PRO A N 1
ATOM 783 C CA . PRO A 1 102 ? 8.135 1.699 -21.464 1.00 92.06 102 PRO A CA 1
ATOM 784 C C . PRO A 1 102 ? 8.804 1.623 -22.850 1.00 92.06 102 PRO A C 1
ATOM 786 O O . PRO A 1 102 ? 8.116 1.733 -23.871 1.00 92.06 102 PRO A O 1
ATOM 789 N N . PRO A 1 103 ? 10.132 1.412 -22.926 1.00 91.81 103 PRO A N 1
ATOM 790 C CA . PRO A 1 103 ? 10.821 1.264 -24.202 1.00 91.81 103 PRO A CA 1
ATOM 791 C C . PRO A 1 103 ? 10.308 0.031 -24.957 1.00 91.81 103 PRO A C 1
ATOM 793 O O . PRO A 1 103 ? 9.947 -0.983 -24.357 1.00 91.81 103 PRO A O 1
ATOM 796 N N . ALA A 1 104 ? 10.289 0.110 -26.290 1.00 94.44 104 ALA A N 1
ATOM 797 C CA . ALA A 1 104 ? 9.856 -1.005 -27.123 1.00 94.44 104 ALA A CA 1
ATOM 798 C C . ALA A 1 104 ? 10.767 -2.225 -26.914 1.00 94.44 104 ALA A C 1
ATOM 800 O O . ALA A 1 104 ? 11.993 -2.119 -26.995 1.00 94.44 104 ALA A O 1
ATOM 801 N N . ILE A 1 105 ? 10.156 -3.386 -26.675 1.00 95.50 105 ILE A N 1
ATOM 802 C CA . ILE A 1 105 ? 10.879 -4.653 -26.553 1.00 95.50 105 ILE A CA 1
ATOM 803 C C . ILE A 1 105 ? 11.428 -5.015 -27.944 1.00 95.50 105 ILE A C 1
ATOM 805 O O . ILE A 1 105 ? 10.641 -5.092 -28.894 1.00 95.50 105 ILE A O 1
ATOM 809 N N . PRO A 1 106 ? 12.750 -5.206 -28.106 1.00 95.38 106 PRO A N 1
ATOM 810 C CA . PRO A 1 106 ? 13.323 -5.594 -29.389 1.00 95.38 106 PRO A CA 1
ATOM 811 C C . PRO A 1 106 ? 12.887 -7.014 -29.780 1.00 95.38 106 PRO A C 1
ATOM 813 O O . PRO A 1 106 ? 12.561 -7.832 -28.922 1.00 95.38 106 PRO A O 1
ATOM 816 N N . ALA A 1 107 ? 12.897 -7.313 -31.082 1.00 95.12 107 ALA A N 1
ATOM 817 C CA . ALA A 1 107 ? 12.701 -8.679 -31.562 1.00 95.12 107 ALA A CA 1
ATOM 818 C C . ALA A 1 107 ? 13.852 -9.586 -31.102 1.00 95.12 107 ALA A C 1
ATOM 820 O O . ALA A 1 107 ? 14.972 -9.113 -30.885 1.00 95.12 107 ALA A O 1
ATOM 821 N N . ASP A 1 108 ? 13.575 -10.884 -30.999 1.00 95.00 108 ASP A N 1
ATOM 822 C CA . ASP A 1 108 ? 14.580 -11.855 -30.583 1.00 95.00 108 ASP A CA 1
ATOM 823 C C . ASP A 1 108 ? 15.812 -11.830 -31.508 1.00 95.00 108 ASP A C 1
ATOM 825 O O . ASP A 1 108 ? 15.680 -11.643 -32.727 1.00 95.00 108 ASP A O 1
ATOM 829 N N . PRO A 1 109 ? 17.022 -12.026 -30.955 1.00 94.00 109 PRO A N 1
ATOM 830 C CA . PRO A 1 109 ? 18.232 -12.123 -31.754 1.00 94.00 109 PRO A CA 1
ATOM 831 C C . PRO A 1 109 ? 18.156 -13.262 -32.790 1.00 94.00 109 PRO A C 1
ATOM 833 O O . PRO A 1 109 ? 17.582 -14.314 -32.510 1.00 94.00 109 PRO A O 1
ATOM 836 N N . PRO A 1 110 ? 18.794 -13.123 -33.968 1.00 94.25 110 PRO A N 1
ATOM 837 C CA . PRO A 1 110 ? 18.811 -14.178 -34.988 1.00 94.25 110 PRO A CA 1
ATOM 838 C C . PRO A 1 110 ? 19.496 -15.486 -34.557 1.00 94.25 110 PRO A C 1
ATOM 840 O O . PRO A 1 110 ? 19.274 -16.525 -35.175 1.00 94.25 110 PRO A O 1
ATOM 843 N N . ASN A 1 111 ? 20.371 -15.430 -33.550 1.00 94.06 111 ASN A N 1
ATOM 844 C CA . ASN A 1 111 ? 21.067 -16.576 -32.972 1.00 94.06 111 ASN A CA 1
ATOM 845 C C . ASN A 1 111 ? 21.373 -16.325 -31.484 1.00 94.06 111 ASN A C 1
ATOM 847 O O . ASN A 1 111 ? 21.284 -15.193 -31.008 1.00 94.06 111 ASN A O 1
ATOM 851 N N . TYR A 1 112 ? 21.757 -17.387 -30.775 1.00 92.31 112 TYR A N 1
ATOM 852 C CA . TYR A 1 112 ? 22.149 -17.362 -29.361 1.00 92.31 112 TYR A CA 1
ATOM 853 C C . TYR A 1 112 ? 23.645 -17.680 -29.184 1.00 92.31 112 TYR A C 1
ATOM 855 O O . TYR A 1 112 ? 24.047 -18.281 -28.188 1.00 92.31 112 TYR A O 1
ATOM 863 N N . ASP A 1 113 ? 24.476 -17.297 -30.158 1.00 91.75 113 ASP A N 1
ATOM 864 C CA . ASP A 1 113 ? 25.927 -17.488 -30.103 1.00 91.75 113 ASP A CA 1
ATOM 865 C C . ASP A 1 113 ? 26.547 -16.377 -29.236 1.00 91.75 113 ASP A C 1
ATOM 867 O O . ASP A 1 113 ? 27.015 -15.347 -29.725 1.00 91.75 113 ASP A O 1
ATOM 871 N N . PHE A 1 114 ? 26.479 -16.545 -27.912 1.00 91.06 114 PHE A N 1
ATOM 872 C CA . PHE A 1 114 ? 26.933 -15.534 -26.956 1.00 91.06 114 PHE A CA 1
ATOM 873 C C . PHE A 1 114 ? 28.457 -15.341 -26.993 1.00 91.06 114 PHE A C 1
ATOM 875 O O . PHE A 1 114 ? 29.225 -16.300 -27.005 1.00 91.06 114 PHE A O 1
ATOM 882 N N . CYS A 1 115 ? 28.914 -14.088 -26.904 1.00 88.50 115 CYS A N 1
ATOM 883 C CA . CYS A 1 115 ? 30.345 -13.750 -26.850 1.00 88.50 115 CYS A CA 1
ATOM 884 C C . CYS A 1 115 ? 31.047 -14.177 -25.544 1.00 88.50 115 CYS A C 1
ATOM 886 O O . CYS A 1 115 ? 32.263 -14.019 -25.428 1.00 88.50 115 CYS A O 1
ATOM 888 N N . TYR A 1 116 ? 30.296 -14.666 -24.552 1.00 88.81 116 TYR A N 1
ATOM 889 C CA . TYR A 1 116 ? 30.794 -15.037 -23.231 1.00 88.81 116 TYR A CA 1
ATOM 890 C C . TYR A 1 116 ? 30.167 -16.352 -22.774 1.00 88.81 116 TYR A C 1
ATOM 892 O O . TYR A 1 116 ? 28.965 -16.563 -22.931 1.00 88.81 116 TYR A O 1
ATOM 900 N N . GLU A 1 117 ? 30.978 -17.203 -22.150 1.00 87.31 117 GLU A N 1
ATOM 901 C CA . GLU A 1 117 ? 30.493 -18.370 -21.418 1.00 87.31 117 GLU A CA 1
ATOM 902 C C . GLU A 1 117 ? 30.119 -17.957 -19.988 1.00 87.31 117 GLU A C 1
ATOM 904 O O . GLU A 1 117 ? 30.904 -17.303 -19.293 1.00 87.31 117 GLU A O 1
ATOM 909 N N . LEU A 1 118 ? 28.921 -18.340 -19.542 1.00 83.12 118 LEU A N 1
ATOM 910 C CA . LEU A 1 118 ? 28.519 -18.223 -18.140 1.00 83.12 118 LEU A CA 1
ATOM 911 C C . LEU A 1 118 ? 29.338 -19.229 -17.317 1.00 83.12 118 LEU A C 1
ATOM 913 O O . LEU A 1 118 ? 29.218 -20.436 -17.526 1.00 83.12 118 LEU A O 1
ATOM 917 N N . LYS A 1 119 ? 30.190 -18.722 -16.422 1.00 68.19 119 LYS A N 1
ATOM 918 C CA . LYS A 1 119 ? 30.934 -19.521 -15.436 1.00 68.19 119 LYS A CA 1
ATOM 919 C C . LYS A 1 119 ? 30.099 -19.824 -14.203 1.00 68.19 119 LYS A C 1
ATOM 921 O O . LYS A 1 119 ? 29.349 -18.918 -13.779 1.00 68.19 119 LYS A O 1
#

Sequence (119 aa):
MTRIGVETGICSCGVDVLSRRIGRKTTHQLAFSLTLDSVEVTSLDFVAPDEQVFDYWTDGINALLGNKMLSKETENDLETLLSMDIKLRLLDAEGVDIPQDPPAIPADPPNYDFCYELK

pLDDT: mean 77.78, std 22.83, range [28.47, 97.81]

Foldseek 3Di:
DKDKDKDQPDDDDDDDDDDDDDDDPDQVNQKIWIFIPDPPTDIDIDGDPDDVRSLCVRQVVCVVNVHHRDDPVVVVVVCVVVVVVVVVVCVVVPPPDDDPDDDDDDDDDPDDPDPDDDD

Secondary structure (DSSP, 8-state):
--PEEE--S---S-----------TTTGGGEEEEEE-SSS--EEEEE-SSHHHHHHHHHHHHHHTTPPP-SHHHHHHHHHHHHHHHHHHGGGGTTS---SSPPPPPPPPS----SS---